Protein AF-A0A9D0M6P2-F1 (afdb_monomer)

Nearest PDB structures (foldseek):
  6hhx-assembly1_A  TM=9.535E-01  e=1.983E-07  Thermus thermophilus
  7ap4-assembly1_B  TM=9.603E-01  e=2.508E-07  Thermus thermophilus HB8
  6sjc-assembly1_A  TM=9.531E-01  e=2.821E-07  Thermus thermophilus
  1l0w-assembly1_B  TM=9.804E-01  e=5.075E-07  Thermus thermophilus
  7ap4-assembly1_A  TM=9.543E-01  e=6.808E-07  Thermus thermophilus HB8

pLDDT: mean 94.84, std 5.91, range [51.75, 98.5]

Solvent-accessible surface area (backbone atoms only — not comparable to full-atom values): 5306 Å² total; per-residue (Å²): 133,86,74,75,64,74,47,56,31,36,70,48,45,79,90,43,52,74,40,77,44,21,34,58,32,28,32,70,42,79,48,78,69,88,58,38,37,41,33,36,32,30,44,100,72,31,49,28,77,46,78,41,40,75,85,40,87,57,40,71,57,58,72,70,58,53,76,67,40,76,49,67,49,75,47,67,38,70,82,63,91,79,63,39,91,91,41,87,47,60

Structure (mmCIF, N/CA/C/O backbone):
data_AF-A0A9D0M6P2-F1
#
_entry.id   AF-A0A9D0M6P2-F1
#
loop_
_atom_site.group_PDB
_atom_site.id
_atom_site.type_symbol
_atom_site.label_atom_id
_atom_site.label_alt_id
_atom_site.label_comp_id
_atom_site.label_asym_id
_atom_site.label_entity_id
_atom_site.label_seq_id
_atom_site.pdbx_PDB_ins_code
_atom_site.Cartn_x
_atom_site.Cartn_y
_atom_site.Cartn_z
_atom_site.occupancy
_atom_site.B_iso_or_equiv
_atom_site.auth_seq_id
_atom_site.auth_comp_id
_atom_site.auth_asym_id
_atom_site.auth_atom_id
_atom_site.pdbx_PDB_model_num
ATOM 1 N N . MET A 1 1 ? 6.838 -6.394 15.252 1.00 51.75 1 MET A N 1
ATOM 2 C CA . MET A 1 1 ? 6.562 -7.651 14.520 1.00 51.75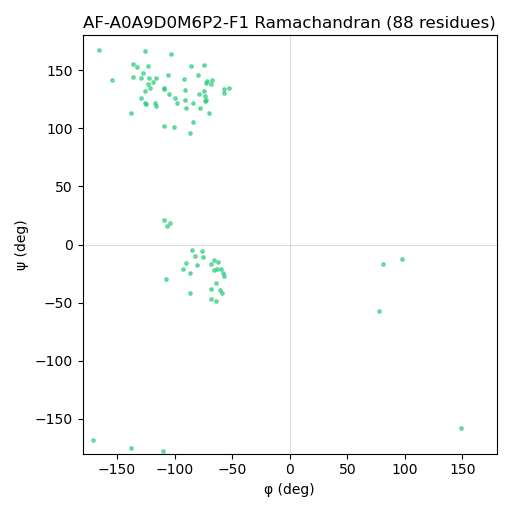 1 MET A CA 1
ATOM 3 C C . MET A 1 1 ? 6.520 -7.316 13.036 1.00 51.75 1 MET A C 1
ATOM 5 O O . MET A 1 1 ? 5.866 -6.341 12.693 1.00 51.75 1 MET A O 1
ATOM 9 N N . LEU A 1 2 ? 7.260 -8.031 12.182 1.00 72.00 2 LEU A N 1
ATOM 10 C CA . LEU A 1 2 ? 7.259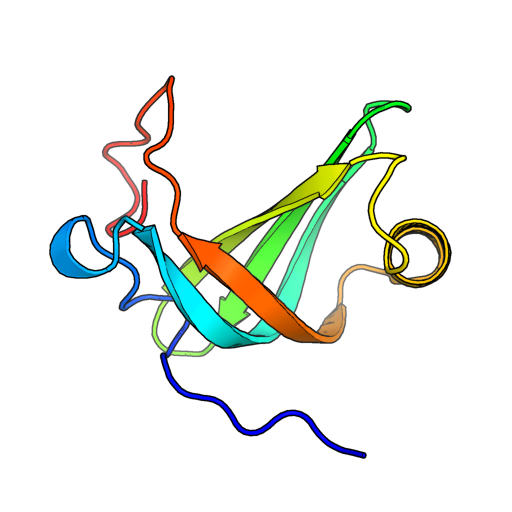 -7.789 10.731 1.00 72.00 2 LEU A CA 1
ATOM 11 C C . LEU A 1 2 ? 5.955 -8.325 10.117 1.00 72.00 2 LEU A C 1
ATOM 13 O O . LEU A 1 2 ? 5.562 -9.454 10.408 1.00 72.00 2 LEU A O 1
ATOM 17 N N . LEU A 1 3 ? 5.283 -7.523 9.286 1.00 85.56 3 LEU A N 1
ATOM 18 C CA . LEU A 1 3 ? 4.054 -7.929 8.600 1.00 85.56 3 LEU A CA 1
ATOM 19 C C . LEU A 1 3 ? 4.371 -8.928 7.477 1.00 85.56 3 LEU A C 1
ATOM 21 O O . LEU A 1 3 ? 5.173 -8.654 6.579 1.00 85.56 3 LEU A O 1
ATOM 25 N N . LYS A 1 4 ? 3.733 -10.103 7.518 1.00 93.75 4 LYS A N 1
ATOM 26 C CA . LYS A 1 4 ? 3.901 -11.136 6.490 1.00 93.75 4 LYS A CA 1
ATOM 27 C C . LYS A 1 4 ? 3.080 -10.772 5.253 1.00 93.75 4 LYS A C 1
ATOM 29 O O . LYS A 1 4 ? 1.856 -10.734 5.315 1.00 93.75 4 LYS A O 1
ATOM 34 N N . ARG A 1 5 ? 3.760 -10.553 4.125 1.00 95.94 5 ARG A N 1
ATOM 35 C CA . ARG A 1 5 ? 3.136 -10.274 2.824 1.00 95.94 5 ARG A CA 1
ATOM 36 C C . ARG A 1 5 ? 2.174 -11.395 2.419 1.00 95.94 5 ARG A C 1
ATOM 38 O O . ARG A 1 5 ? 2.555 -12.565 2.461 1.00 95.94 5 ARG A O 1
ATOM 45 N N . THR A 1 6 ? 0.978 -11.028 1.963 1.00 97.19 6 THR A N 1
ATOM 46 C CA . THR A 1 6 ? 0.012 -11.954 1.349 1.00 97.19 6 THR A CA 1
ATOM 47 C C . THR A 1 6 ? -0.112 -11.749 -0.157 1.00 97.19 6 THR A C 1
ATOM 49 O O . THR A 1 6 ? -0.351 -12.717 -0.868 1.00 97.19 6 THR A O 1
ATOM 52 N N . HIS A 1 7 ? 0.101 -10.524 -0.650 1.00 97.25 7 HIS A N 1
ATOM 53 C CA . HIS A 1 7 ? 0.028 -10.186 -2.073 1.00 97.25 7 HIS A CA 1
ATOM 54 C C . HIS A 1 7 ? 1.196 -9.281 -2.476 1.00 97.25 7 HIS A C 1
ATOM 56 O O . HIS A 1 7 ? 1.769 -8.577 -1.643 1.00 97.25 7 HIS A O 1
ATOM 62 N N . PHE A 1 8 ? 1.553 -9.305 -3.756 1.00 97.56 8 PHE A N 1
ATOM 63 C CA . PHE A 1 8 ? 2.464 -8.322 -4.337 1.00 97.56 8 PHE A CA 1
ATOM 64 C C . PHE A 1 8 ? 1.697 -7.074 -4.780 1.00 97.56 8 PHE A C 1
ATOM 66 O O . PHE A 1 8 ? 0.509 -7.161 -5.095 1.00 97.56 8 PHE A O 1
ATOM 73 N N . CYS A 1 9 ? 2.371 -5.924 -4.814 1.00 97.31 9 CYS A N 1
ATOM 74 C CA . CYS A 1 9 ? 1.739 -4.636 -5.105 1.00 97.31 9 CYS A CA 1
ATOM 75 C C . CYS A 1 9 ? 1.061 -4.628 -6.482 1.00 97.31 9 CYS A C 1
ATOM 77 O O . CYS A 1 9 ? -0.056 -4.143 -6.604 1.00 97.31 9 CYS A O 1
ATOM 79 N N . GLY A 1 10 ? 1.695 -5.205 -7.504 1.00 96.50 10 GLY A N 1
ATOM 80 C CA . GLY A 1 10 ? 1.162 -5.269 -8.867 1.00 96.50 10 GLY A CA 1
ATOM 81 C C . GLY A 1 10 ? 0.058 -6.304 -9.089 1.00 96.50 10 GLY A C 1
ATOM 82 O O . GLY A 1 10 ? -0.501 -6.347 -10.179 1.00 96.50 10 GLY A O 1
ATOM 83 N N . HIS A 1 11 ? -0.267 -7.137 -8.094 1.00 95.50 11 HIS A N 1
ATOM 84 C CA . HIS A 1 11 ? -1.257 -8.219 -8.217 1.00 95.50 11 HIS A CA 1
ATOM 85 C C . HIS A 1 11 ? -2.576 -7.913 -7.485 1.00 95.50 11 HIS A C 1
ATOM 87 O O . HIS A 1 11 ? -3.359 -8.819 -7.201 1.00 95.50 11 HIS A O 1
ATOM 93 N N . LEU A 1 12 ? -2.820 -6.651 -7.123 1.00 94.56 12 LEU A N 1
ATOM 94 C CA . LEU A 1 12 ? -4.093 -6.232 -6.541 1.00 94.56 12 LEU A CA 1
ATOM 95 C C . LEU A 1 12 ? -5.088 -5.878 -7.651 1.00 94.56 12 LEU A C 1
ATOM 97 O O . LEU A 1 12 ? -5.088 -4.757 -8.153 1.00 94.56 12 LEU A O 1
ATOM 101 N N . ASP A 1 13 ? -5.937 -6.837 -8.012 1.00 91.31 13 ASP A N 1
ATOM 102 C CA . ASP A 1 13 ? -7.025 -6.660 -8.976 1.00 91.31 13 ASP A CA 1
ATOM 103 C C . ASP A 1 13 ? -8.416 -6.694 -8.302 1.00 91.31 13 ASP A C 1
ATOM 105 O O . ASP A 1 13 ? -8.544 -6.820 -7.079 1.00 91.31 13 ASP A O 1
ATOM 109 N N . LEU A 1 14 ? -9.484 -6.584 -9.101 1.00 90.75 14 LEU A N 1
ATOM 110 C CA . LEU A 1 14 ? -10.867 -6.608 -8.607 1.00 90.75 14 LEU A CA 1
ATOM 111 C C . LEU A 1 14 ? -11.259 -7.937 -7.945 1.00 90.75 14 LEU A C 1
ATOM 113 O O . LEU A 1 14 ? -12.160 -7.946 -7.110 1.00 90.75 14 LEU A O 1
ATOM 117 N N . SER A 1 15 ? -10.568 -9.047 -8.225 1.00 93.12 15 SER A N 1
ATOM 118 C CA . SER A 1 15 ? -10.813 -10.302 -7.503 1.00 93.12 15 SER A CA 1
ATOM 119 C C . SER A 1 15 ? -10.433 -10.185 -6.023 1.00 93.12 15 SER A C 1
ATOM 121 O O . SER A 1 15 ? -10.895 -10.965 -5.185 1.00 93.12 15 SER A O 1
ATOM 123 N N . CYS A 1 16 ? -9.570 -9.227 -5.668 1.00 93.38 16 CYS A N 1
ATOM 124 C CA . CYS A 1 16 ? -9.159 -8.945 -4.296 1.00 93.38 16 CYS A CA 1
ATOM 125 C C . CYS A 1 16 ? -10.150 -8.066 -3.524 1.00 93.38 16 CYS A C 1
ATOM 127 O O . CYS A 1 16 ? -10.009 -7.958 -2.307 1.00 93.38 16 CYS A O 1
ATOM 129 N N . GLN A 1 17 ? -11.155 -7.477 -4.181 1.00 95.12 17 GLN A N 1
ATOM 130 C CA . GLN A 1 17 ? -12.093 -6.538 -3.562 1.00 95.12 17 GLN A CA 1
ATOM 131 C C . GLN A 1 17 ? -12.742 -7.105 -2.287 1.00 95.12 17 GLN A C 1
ATOM 133 O O . GLN A 1 17 ? -13.168 -8.258 -2.227 1.00 95.12 17 GLN A O 1
ATOM 138 N N . GLY A 1 18 ? -12.794 -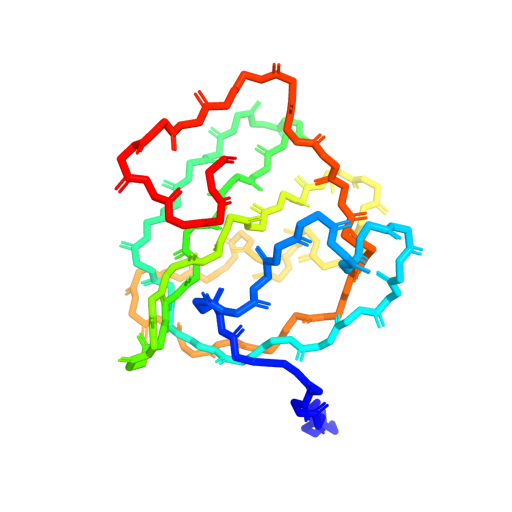6.279 -1.240 1.00 96.00 18 GLY A N 1
ATOM 139 C CA . GLY A 1 18 ? -13.369 -6.615 0.065 1.00 96.00 18 GLY A CA 1
ATOM 140 C C . GLY A 1 18 ? -12.453 -7.429 0.988 1.00 96.00 18 GLY A C 1
ATOM 141 O O . GLY A 1 18 ? -12.690 -7.449 2.202 1.00 96.00 18 GLY A O 1
ATOM 142 N N . ARG A 1 19 ? -11.389 -8.049 0.458 1.00 96.81 19 ARG A N 1
ATOM 143 C CA . ARG A 1 19 ? -10.429 -8.843 1.239 1.00 96.81 19 ARG A CA 1
ATOM 144 C C . ARG A 1 19 ? -9.427 -7.946 1.961 1.00 96.81 19 ARG A C 1
ATOM 146 O O . ARG A 1 19 ? -9.014 -6.913 1.433 1.00 96.81 19 ARG A O 1
ATOM 153 N N . ASP A 1 20 ? -9.016 -8.368 3.153 1.00 97.00 20 ASP A N 1
ATOM 154 C CA . ASP A 1 20 ? -7.881 -7.765 3.848 1.00 97.00 20 ASP A CA 1
ATOM 155 C C . ASP A 1 20 ? -6.585 -8.404 3.336 1.00 97.00 20 ASP A C 1
ATOM 157 O O . ASP A 1 20 ? -6.406 -9.624 3.379 1.00 97.00 20 ASP A O 1
ATOM 161 N N . VAL A 1 21 ? -5.692 -7.574 2.804 1.00 97.00 21 VAL A N 1
ATOM 162 C CA . VAL A 1 21 ? -4.420 -7.999 2.212 1.00 97.00 21 VAL A CA 1
ATOM 163 C C . VAL A 1 21 ? -3.266 -7.294 2.898 1.00 97.00 21 VAL A C 1
ATOM 165 O O . VAL A 1 21 ? -3.421 -6.190 3.411 1.00 97.00 21 VAL A O 1
ATOM 168 N N . THR A 1 22 ? -2.098 -7.927 2.874 1.00 97.62 22 THR A N 1
ATOM 169 C CA . THR A 1 22 ? -0.848 -7.350 3.351 1.00 97.62 22 THR A CA 1
ATOM 170 C C . THR A 1 22 ? 0.108 -7.231 2.177 1.00 97.62 22 THR A C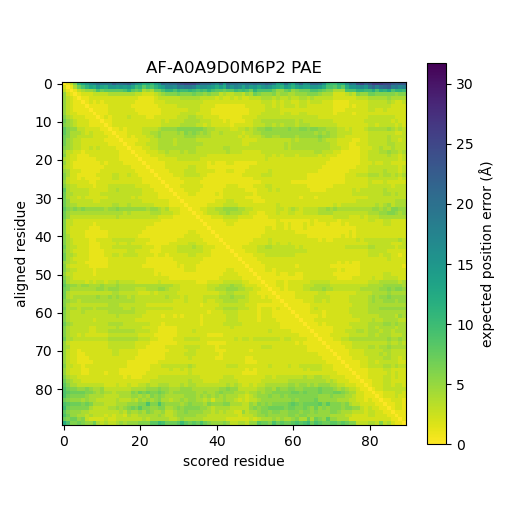 1
ATOM 172 O O . THR A 1 22 ? 0.484 -8.244 1.576 1.00 97.62 22 THR A O 1
ATOM 175 N N . VAL A 1 23 ? 0.520 -6.005 1.875 1.00 97.31 23 VAL A N 1
ATOM 176 C CA . VAL A 1 23 ? 1.528 -5.688 0.861 1.00 97.31 23 VAL A CA 1
ATOM 177 C C . VAL A 1 23 ? 2.742 -5.059 1.526 1.00 97.31 23 VAL A C 1
ATOM 179 O O . VAL A 1 23 ? 2.615 -4.293 2.478 1.00 97.31 23 VAL A O 1
ATOM 182 N N . ASN A 1 24 ? 3.924 -5.392 1.018 1.00 97.75 24 ASN A N 1
ATOM 183 C CA . ASN A 1 24 ? 5.190 -4.837 1.483 1.00 97.75 24 ASN A CA 1
ATOM 184 C C . ASN A 1 24 ? 5.915 -4.252 0.273 1.00 97.75 24 ASN A C 1
ATOM 186 O O . ASN A 1 24 ? 6.033 -4.937 -0.745 1.00 97.75 24 ASN A O 1
ATOM 190 N N . GLY A 1 25 ? 6.421 -3.030 0.392 1.00 97.44 25 GLY A N 1
ATOM 191 C CA . GLY A 1 25 ? 7.096 -2.348 -0.706 1.00 97.44 25 GLY A CA 1
ATOM 192 C C . GLY A 1 25 ? 7.773 -1.063 -0.257 1.00 97.44 25 GLY A C 1
ATOM 193 O O . GLY A 1 25 ? 7.905 -0.804 0.940 1.00 97.44 25 GLY A O 1
ATOM 194 N N . TRP A 1 26 ? 8.203 -0.266 -1.226 1.00 98.38 26 TRP A N 1
ATOM 195 C CA . TRP A 1 26 ? 8.823 1.032 -0.998 1.00 98.38 26 TRP A CA 1
ATOM 196 C C . TRP A 1 26 ? 7.860 2.150 -1.357 1.00 98.38 26 TRP A C 1
ATOM 198 O O . TRP A 1 26 ? 7.072 2.041 -2.298 1.00 98.38 26 TRP A O 1
ATOM 208 N N 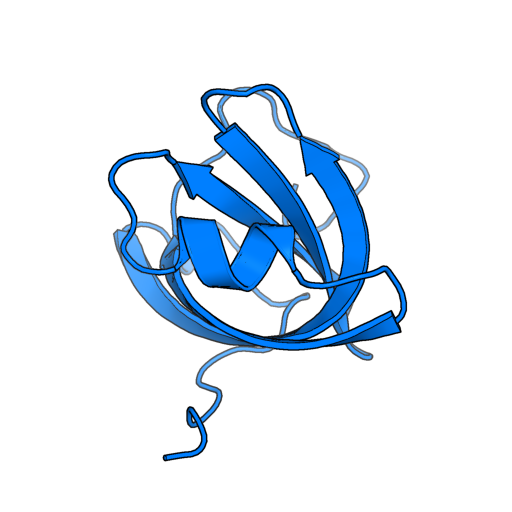. ILE A 1 27 ? 7.924 3.249 -0.621 1.00 98.50 27 ILE A N 1
ATOM 209 C CA . ILE A 1 27 ? 7.144 4.440 -0.927 1.00 98.50 27 ILE A CA 1
ATOM 210 C C . ILE A 1 27 ? 7.706 5.075 -2.199 1.00 98.50 27 ILE A C 1
ATOM 212 O O . ILE A 1 27 ? 8.826 5.584 -2.211 1.00 98.50 27 ILE A O 1
ATOM 216 N N . ARG A 1 28 ? 6.918 5.067 -3.279 1.00 98.12 28 ARG A N 1
ATOM 217 C CA . ARG A 1 28 ? 7.264 5.718 -4.552 1.00 98.12 28 ARG A CA 1
ATOM 218 C C . ARG A 1 28 ? 6.860 7.185 -4.569 1.00 98.12 28 ARG A C 1
ATOM 220 O O . ARG A 1 28 ? 7.572 8.024 -5.112 1.00 98.12 28 ARG A O 1
ATOM 227 N N . LYS A 1 29 ? 5.669 7.476 -4.047 1.00 97.88 29 LYS A N 1
ATOM 228 C CA . LYS A 1 29 ? 5.052 8.805 -4.073 1.00 97.88 29 LYS A CA 1
ATOM 229 C C . LYS A 1 29 ? 4.086 8.950 -2.910 1.00 97.88 29 LYS A C 1
ATOM 231 O O . LYS A 1 29 ? 3.349 8.016 -2.610 1.00 97.88 29 LYS A O 1
ATOM 236 N N . MET A 1 30 ? 4.046 10.136 -2.312 1.00 97.88 30 MET A N 1
ATOM 237 C CA . MET A 1 30 ? 3.102 10.483 -1.250 1.00 97.88 30 MET A CA 1
ATOM 238 C C . MET A 1 30 ? 2.394 11.793 -1.569 1.00 97.88 30 MET A C 1
ATOM 240 O O . MET A 1 30 ? 2.987 12.701 -2.154 1.00 97.88 30 MET A O 1
ATOM 244 N N . ARG A 1 31 ? 1.115 11.879 -1.208 1.00 97.50 31 ARG A N 1
ATOM 245 C CA . ARG A 1 31 ? 0.281 13.080 -1.332 1.00 97.50 31 ARG A CA 1
ATOM 246 C C . ARG A 1 31 ? -0.563 13.212 -0.065 1.00 97.50 31 ARG A C 1
ATOM 248 O O . ARG A 1 31 ? -1.424 12.365 0.164 1.00 97.50 31 ARG A O 1
ATOM 255 N N . ASP A 1 32 ? -0.311 14.241 0.741 1.00 96.75 32 ASP A N 1
ATOM 256 C CA . ASP A 1 32 ? -1.089 14.549 1.949 1.00 96.75 32 ASP A CA 1
ATOM 257 C C . ASP A 1 32 ? -2.130 15.632 1.629 1.00 96.75 32 ASP A C 1
ATOM 259 O O . ASP A 1 32 ? -1.792 16.722 1.174 1.00 96.75 32 ASP A O 1
ATOM 263 N N . PHE A 1 33 ? -3.403 15.312 1.853 1.00 96.25 33 PHE A N 1
ATOM 264 C CA . PHE A 1 33 ? -4.552 16.206 1.682 1.00 96.25 33 PHE A CA 1
ATOM 265 C C . PHE A 1 33 ? -5.163 16.610 3.035 1.00 96.25 33 PHE A C 1
ATOM 267 O O . PHE A 1 33 ? -6.343 16.957 3.127 1.00 96.25 33 PHE A O 1
ATOM 274 N N . GLY A 1 34 ? -4.402 16.497 4.124 1.00 94.12 34 GLY A N 1
ATOM 275 C CA . GLY A 1 34 ? -4.815 16.797 5.492 1.00 94.12 34 GLY A CA 1
ATOM 276 C C . GLY A 1 34 ? -5.684 15.699 6.107 1.00 94.12 34 GLY A C 1
ATOM 277 O O . GLY A 1 34 ? -5.335 15.144 7.147 1.00 94.12 34 GLY A O 1
ATOM 278 N N . LYS A 1 35 ? -6.809 15.360 5.468 1.00 95.88 35 LYS A N 1
ATOM 279 C CA . LYS A 1 35 ? -7.715 14.292 5.937 1.00 95.88 35 LYS A CA 1
ATOM 280 C C . LYS A 1 35 ? -7.331 12.901 5.446 1.00 95.88 35 LYS A C 1
ATOM 282 O O . LYS A 1 35 ? -7.690 11.912 6.078 1.00 95.88 35 LYS A O 1
ATOM 287 N N . PHE A 1 36 ? -6.614 12.852 4.329 1.00 96.69 36 PHE A N 1
ATOM 288 C CA . PHE A 1 36 ? -6.178 11.622 3.693 1.00 96.69 36 PHE A CA 1
ATOM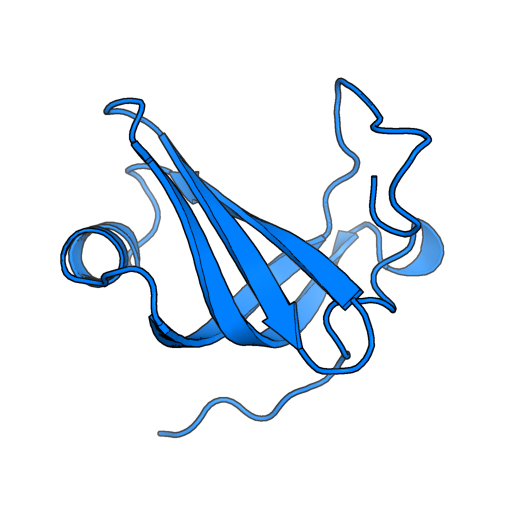 289 C C . PHE A 1 36 ? -4.728 11.741 3.248 1.00 96.69 36 PHE A C 1
ATOM 291 O O . PHE A 1 36 ? -4.315 12.796 2.767 1.00 96.69 36 PHE A O 1
ATOM 298 N N . VAL A 1 37 ? -3.985 10.644 3.338 1.00 97.81 37 VAL A N 1
ATOM 299 C CA . VAL A 1 37 ? -2.663 10.499 2.729 1.00 97.81 37 VAL A CA 1
ATOM 300 C C . VAL A 1 37 ? -2.733 9.377 1.703 1.00 97.81 37 VAL A C 1
ATOM 302 O O . VAL A 1 37 ? -3.078 8.242 2.022 1.00 97.81 37 VAL A O 1
ATOM 305 N N . PHE A 1 38 ? -2.403 9.705 0.459 1.00 97.69 38 PHE A N 1
ATOM 306 C CA . PHE A 1 38 ? -2.321 8.752 -0.640 1.00 97.69 38 PHE A CA 1
ATOM 307 C C . PHE A 1 38 ? -0.866 8.370 -0.854 1.00 97.69 38 PHE A C 1
ATOM 309 O O . PHE A 1 38 ? -0.025 9.244 -1.084 1.00 97.69 38 PHE A O 1
ATOM 316 N N . VAL A 1 39 ? -0.584 7.073 -0.839 1.00 98.19 39 VAL A N 1
ATOM 317 C CA . VAL A 1 39 ? 0.766 6.531 -0.982 1.00 98.19 39 VAL A CA 1
ATOM 318 C C . VAL A 1 39 ? 0.790 5.542 -2.130 1.00 98.19 39 VAL A C 1
ATOM 320 O O . VAL A 1 39 ? 0.080 4.543 -2.104 1.00 98.19 39 VAL A O 1
ATOM 323 N N . ASP A 1 40 ? 1.624 5.802 -3.128 1.00 98.12 40 ASP A N 1
ATOM 324 C CA . ASP A 1 40 ? 1.930 4.807 -4.148 1.00 98.12 40 ASP A CA 1
ATOM 325 C C . ASP A 1 40 ? 3.042 3.916 -3.586 1.00 98.12 40 ASP A C 1
ATOM 327 O O . ASP A 1 40 ? 4.197 4.340 -3.481 1.00 98.12 40 ASP A O 1
ATOM 331 N N . LEU A 1 41 ? 2.679 2.700 -3.192 1.00 98.06 41 LEU A N 1
ATOM 332 C CA . LEU A 1 41 ? 3.610 1.678 -2.735 1.00 98.06 41 LEU A CA 1
ATOM 333 C C . LEU A 1 41 ? 4.034 0.834 -3.933 1.00 98.06 41 LEU A C 1
ATOM 335 O O . LEU A 1 41 ? 3.184 0.431 -4.728 1.00 98.06 41 LEU A O 1
ATOM 339 N N . TRP A 1 42 ? 5.330 0.578 -4.084 1.00 97.94 42 TRP A N 1
ATOM 340 C CA . TRP A 1 42 ? 5.843 -0.181 -5.219 1.00 97.94 42 TRP A CA 1
ATOM 341 C C . TRP A 1 42 ? 6.733 -1.347 -4.796 1.00 97.94 42 TRP A C 1
ATOM 343 O O . TRP A 1 42 ? 7.456 -1.282 -3.801 1.00 97.94 42 TRP A O 1
ATOM 353 N N . ASP A 1 43 ? 6.685 -2.409 -5.591 1.00 97.50 43 ASP A N 1
ATOM 354 C CA . ASP A 1 43 ? 7.642 -3.509 -5.587 1.00 97.50 43 ASP A CA 1
ATOM 355 C C . ASP A 1 43 ? 7.973 -3.911 -7.038 1.00 97.50 43 ASP A C 1
ATOM 357 O O . ASP A 1 43 ? 7.534 -3.268 -7.993 1.00 97.50 43 ASP A O 1
ATOM 361 N N . HIS A 1 44 ? 8.756 -4.976 -7.225 1.00 96.94 44 HIS A N 1
ATOM 362 C CA . HIS A 1 44 ? 9.167 -5.440 -8.555 1.00 96.94 44 HIS A CA 1
ATOM 363 C C . HIS A 1 44 ? 8.008 -5.878 -9.474 1.00 96.94 44 HIS A C 1
ATOM 365 O O . HIS A 1 44 ? 8.226 -6.035 -10.671 1.00 96.94 44 HIS A O 1
ATOM 371 N N . THR A 1 45 ? 6.802 -6.094 -8.941 1.00 97.62 45 THR A N 1
ATOM 372 C CA . THR A 1 45 ? 5.621 -6.497 -9.723 1.00 97.62 45 THR A CA 1
ATOM 373 C C . THR A 1 45 ? 4.777 -5.309 -10.174 1.00 97.62 45 THR A C 1
ATOM 375 O O . THR A 1 45 ? 4.003 -5.434 -11.119 1.00 97.62 45 THR A O 1
ATOM 378 N N . GLY A 1 46 ? 4.896 -4.152 -9.516 1.00 96.94 46 GLY A N 1
ATOM 379 C CA . GLY A 1 46 ? 4.115 -2.971 -9.858 1.00 96.94 46 GLY A CA 1
ATOM 380 C C . GLY A 1 46 ? 3.800 -2.081 -8.665 1.00 96.94 46 GLY A C 1
ATOM 381 O O . GLY A 1 46 ? 4.495 -2.078 -7.650 1.00 96.94 46 GLY A O 1
ATOM 382 N N . ILE A 1 47 ? 2.744 -1.283 -8.817 1.00 97.31 47 ILE A N 1
ATOM 383 C CA . ILE A 1 47 ? 2.349 -0.240 -7.866 1.00 97.31 47 ILE A CA 1
ATOM 384 C C . ILE A 1 47 ? 0.959 -0.544 -7.326 1.00 97.31 47 ILE A C 1
ATOM 386 O O . ILE A 1 47 ? 0.069 -0.901 -8.090 1.00 97.31 47 ILE A O 1
ATOM 390 N N . ALA A 1 48 ? 0.760 -0.313 -6.034 1.00 97.12 48 ALA A N 1
ATOM 391 C CA . ALA A 1 48 ? -0.542 -0.276 -5.388 1.00 97.12 48 ALA A CA 1
ATOM 392 C C . ALA A 1 48 ? -0.732 1.079 -4.698 1.00 97.12 48 ALA A C 1
ATOM 394 O O . ALA A 1 48 ? 0.185 1.593 -4.059 1.00 97.12 48 ALA A O 1
ATOM 395 N N . GLN A 1 49 ? -1.928 1.658 -4.802 1.00 97.44 49 GLN A N 1
ATOM 396 C CA . GLN A 1 49 ? -2.253 2.889 -4.086 1.00 97.44 49 GLN A CA 1
ATOM 397 C C . GLN A 1 49 ? -2.845 2.553 -2.722 1.00 97.44 49 GLN A C 1
ATOM 399 O O . GLN A 1 49 ? -3.925 1.975 -2.639 1.00 97.44 49 GLN A O 1
ATOM 404 N N . MET A 1 50 ? -2.161 2.963 -1.664 1.00 97.25 50 MET A N 1
ATOM 405 C CA . MET A 1 50 ? -2.670 2.938 -0.300 1.00 97.25 50 MET A CA 1
ATOM 406 C C . MET A 1 50 ? -3.326 4.284 0.011 1.00 97.25 50 MET A C 1
ATOM 408 O O . MET A 1 50 ? -2.840 5.337 -0.414 1.00 97.25 50 MET A O 1
ATOM 412 N N . VAL A 1 51 ? -4.422 4.253 0.762 1.00 97.25 51 VAL A N 1
ATOM 413 C CA . VAL A 1 51 ? -5.110 5.452 1.246 1.00 97.25 51 VAL A CA 1
ATOM 414 C C . VAL A 1 51 ? -5.225 5.332 2.755 1.00 97.25 51 VAL A C 1
ATOM 416 O O . VAL A 1 51 ? -5.789 4.363 3.250 1.00 97.25 51 VAL A O 1
ATOM 419 N N . PHE A 1 52 ? -4.679 6.311 3.464 1.00 97.31 52 PHE A N 1
ATOM 420 C CA . PHE A 1 52 ? -4.775 6.427 4.914 1.00 97.31 52 PHE A CA 1
ATOM 421 C C . PHE A 1 52 ? -5.690 7.598 5.246 1.00 97.31 52 PHE A C 1
ATOM 423 O O . PHE A 1 52 ? -5.556 8.669 4.654 1.00 97.31 52 PHE A O 1
ATOM 430 N N . SER A 1 53 ? -6.614 7.400 6.174 1.00 96.69 53 SER A N 1
ATOM 431 C CA . SER A 1 53 ? -7.510 8.413 6.724 1.00 96.69 53 SER A CA 1
ATOM 432 C C . SER A 1 53 ? -7.048 8.852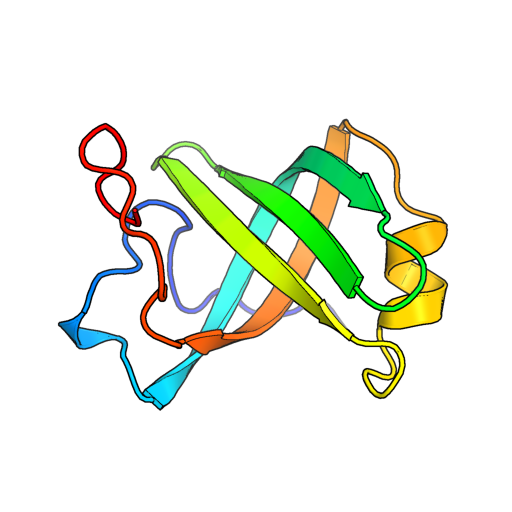 8.117 1.00 96.69 53 SER A C 1
ATOM 434 O O . SER A 1 53 ? -6.266 8.166 8.771 1.00 96.69 53 SER A O 1
ATOM 436 N N . LEU A 1 54 ? -7.553 9.986 8.612 1.00 95.31 54 LEU A N 1
ATOM 437 C CA . LEU A 1 54 ? -7.266 10.448 9.981 1.00 95.31 54 LEU A CA 1
ATOM 438 C C . LEU A 1 54 ? -7.713 9.472 11.081 1.00 95.31 54 L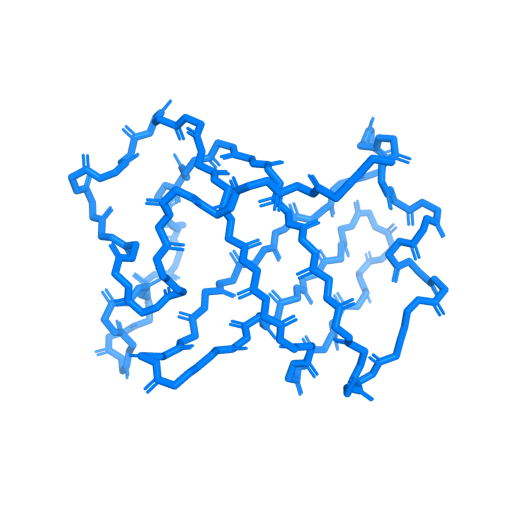EU A C 1
ATOM 440 O O . LEU A 1 54 ? -7.208 9.557 12.198 1.00 95.31 54 LEU A O 1
ATOM 444 N N . GLU A 1 55 ? -8.651 8.576 10.780 1.00 95.19 55 GLU A N 1
ATOM 445 C CA . GLU A 1 55 ? -9.162 7.576 11.722 1.00 95.19 55 GLU A CA 1
ATOM 446 C C . GLU A 1 55 ? -8.229 6.360 11.833 1.00 95.19 55 GLU A C 1
ATOM 448 O O . GLU A 1 55 ? -8.282 5.610 12.812 1.00 95.19 55 GLU A O 1
ATOM 453 N N . ASP A 1 56 ? -7.328 6.179 10.864 1.00 95.31 56 ASP A N 1
ATOM 454 C CA . ASP A 1 56 ? -6.381 5.077 10.869 1.00 95.31 56 ASP A CA 1
ATOM 455 C C . ASP A 1 56 ? -5.281 5.307 11.905 1.00 95.31 56 ASP A C 1
ATOM 457 O O . ASP A 1 56 ? -4.550 6.299 11.881 1.00 95.31 56 ASP A O 1
ATOM 461 N N . ARG A 1 57 ? -5.056 4.314 12.775 1.00 94.38 57 ARG A N 1
ATOM 462 C CA . ARG A 1 57 ? -3.955 4.347 13.761 1.00 94.38 57 ARG A CA 1
ATOM 463 C C . ARG A 1 57 ? -2.576 4.512 13.114 1.00 94.38 57 ARG A C 1
ATOM 465 O O . ARG A 1 57 ? -1.648 4.985 13.761 1.00 94.38 57 ARG A O 1
ATOM 472 N N . ALA A 1 58 ? -2.441 4.117 11.847 1.00 93.94 58 ALA A N 1
ATOM 473 C CA . ALA A 1 58 ? -1.216 4.252 11.068 1.00 93.94 58 ALA A CA 1
ATOM 474 C C . ALA A 1 58 ? -0.942 5.694 10.596 1.00 93.94 58 ALA A C 1
ATOM 476 O O . ALA A 1 58 ? 0.162 5.964 10.130 1.00 93.94 58 ALA A O 1
ATOM 477 N N . MET A 1 59 ? -1.900 6.623 10.722 1.00 95.69 59 MET A N 1
ATOM 478 C CA . MET A 1 59 ? -1.804 7.976 10.161 1.00 95.69 59 MET A CA 1
ATOM 479 C C . MET A 1 59 ? -0.617 8.789 10.703 1.00 95.69 59 MET A C 1
ATOM 481 O O . MET A 1 59 ? 0.045 9.517 9.963 1.00 95.69 59 MET A O 1
ATOM 485 N N . SER A 1 60 ? -0.320 8.678 11.998 1.00 95.06 60 SER A N 1
ATOM 486 C CA . SER A 1 60 ? 0.836 9.366 12.586 1.00 95.06 60 SER A CA 1
ATOM 487 C C . SER A 1 60 ? 2.157 8.790 12.077 1.00 95.06 60 SER A C 1
ATOM 489 O O . SER A 1 60 ? 3.084 9.549 11.812 1.00 95.06 60 SER A O 1
ATOM 491 N N . GLY A 1 61 ? 2.224 7.467 11.902 1.00 95.50 61 GLY A N 1
ATOM 492 C CA . GLY A 1 61 ? 3.391 6.774 11.365 1.00 95.50 61 GLY A CA 1
ATOM 493 C C . GLY A 1 61 ? 3.622 7.100 9.894 1.00 95.50 61 GLY A C 1
ATOM 494 O O . GLY A 1 61 ? 4.729 7.470 9.524 1.00 95.50 61 GLY A O 1
ATOM 495 N N . ILE A 1 62 ? 2.574 7.054 9.063 1.00 96.44 62 ILE A N 1
ATOM 496 C CA . ILE A 1 62 ? 2.723 7.317 7.628 1.00 96.44 62 ILE A CA 1
ATOM 497 C C . ILE A 1 62 ? 3.182 8.753 7.353 1.00 96.44 62 ILE A C 1
ATOM 499 O O . ILE A 1 62 ? 3.970 8.965 6.444 1.00 96.44 62 ILE A O 1
ATOM 503 N N . ARG A 1 63 ? 2.776 9.737 8.166 1.00 96.38 63 ARG A N 1
ATOM 504 C CA . ARG A 1 63 ? 3.244 11.131 8.042 1.00 96.38 63 ARG A CA 1
ATOM 505 C C . ARG A 1 63 ? 4.714 11.348 8.392 1.00 96.38 63 ARG A C 1
ATOM 507 O O . ARG A 1 63 ? 5.255 12.397 8.061 1.00 96.38 63 ARG A O 1
ATOM 514 N N . GLN A 1 64 ? 5.338 10.397 9.079 1.00 96.94 64 GLN A N 1
ATOM 515 C CA . GLN A 1 64 ? 6.770 10.432 9.377 1.00 96.94 64 GLN A CA 1
ATOM 516 C C . GLN A 1 64 ? 7.597 9.752 8.285 1.00 96.94 64 GLN A C 1
ATOM 518 O O . GLN A 1 64 ? 8.808 9.949 8.238 1.00 96.94 64 GLN A O 1
ATOM 523 N N . CYS A 1 65 ? 6.959 8.960 7.419 1.00 97.44 65 CYS A N 1
ATOM 524 C CA . CYS A 1 65 ? 7.636 8.295 6.321 1.00 97.44 65 CYS A CA 1
ATOM 525 C C . CYS A 1 65 ? 7.976 9.268 5.189 1.00 97.44 65 CYS A C 1
ATOM 527 O O . CYS A 1 65 ? 7.295 10.270 4.959 1.00 97.44 65 CYS A O 1
ATOM 529 N N . VAL A 1 66 ? 9.004 8.910 4.428 1.00 97.19 66 VAL A N 1
ATOM 530 C CA . VAL A 1 66 ? 9.451 9.632 3.239 1.00 97.19 66 VAL A CA 1
ATOM 531 C C . VAL A 1 66 ? 9.512 8.714 2.020 1.00 97.19 66 VAL A C 1
ATOM 533 O O . VAL A 1 66 ? 9.447 7.487 2.112 1.00 97.19 66 VAL A O 1
ATOM 536 N N . VAL A 1 67 ? 9.627 9.314 0.833 1.00 98.00 67 VAL A N 1
ATOM 537 C CA . VAL A 1 67 ? 9.870 8.560 -0.404 1.00 98.00 67 VAL A CA 1
ATOM 538 C C . VAL A 1 67 ? 11.152 7.740 -0.257 1.00 98.00 67 VAL A C 1
ATOM 540 O O . VAL A 1 67 ? 12.188 8.269 0.131 1.00 98.00 67 VAL A O 1
ATOM 543 N N . GLY A 1 68 ? 11.071 6.453 -0.595 1.00 97.06 68 GLY A N 1
ATOM 544 C CA . GLY A 1 68 ? 12.159 5.492 -0.429 1.00 97.06 68 GLY A CA 1
ATOM 545 C C . GLY A 1 68 ? 12.067 4.637 0.835 1.00 97.06 68 GLY A C 1
ATOM 546 O O . GLY A 1 68 ? 12.742 3.612 0.888 1.00 97.06 68 GLY A O 1
ATOM 547 N N . ASP A 1 69 ? 11.207 4.967 1.802 1.00 98.06 69 ASP A N 1
ATOM 548 C CA . ASP A 1 69 ? 11.011 4.106 2.971 1.00 98.06 69 ASP A CA 1
ATOM 549 C C . ASP A 1 69 ? 10.337 2.789 2.588 1.00 98.06 69 ASP A C 1
ATOM 551 O O . ASP A 1 69 ? 9.426 2.747 1.756 1.00 98.06 69 ASP A O 1
ATOM 555 N N . SER A 1 70 ? 10.777 1.703 3.226 1.00 96.75 70 SER A N 1
ATOM 556 C CA . SER A 1 70 ? 10.142 0.394 3.104 1.00 96.75 70 SER A CA 1
ATOM 557 C C . SER A 1 70 ? 9.082 0.224 4.185 1.00 96.75 70 SER A C 1
ATOM 559 O O . SER A 1 70 ? 9.380 0.341 5.374 1.00 96.75 70 SER A O 1
ATOM 561 N N . ILE A 1 71 ? 7.851 -0.079 3.776 1.00 96.56 71 ILE A N 1
ATOM 562 C CA . ILE A 1 71 ? 6.727 -0.271 4.693 1.00 96.56 71 ILE A CA 1
ATOM 563 C C . ILE A 1 71 ? 5.947 -1.543 4.362 1.00 96.56 71 ILE A C 1
ATOM 565 O O . ILE A 1 71 ? 5.903 -1.999 3.216 1.00 96.56 71 ILE A O 1
ATOM 569 N N . GLY A 1 72 ? 5.312 -2.101 5.391 1.00 96.94 72 GLY A N 1
ATOM 570 C CA . GLY A 1 72 ? 4.277 -3.119 5.260 1.00 96.94 72 GLY A CA 1
ATOM 571 C C . GLY A 1 72 ? 2.922 -2.529 5.622 1.00 96.94 72 GLY A C 1
ATOM 572 O O . GLY A 1 72 ? 2.804 -1.835 6.632 1.00 96.94 72 GLY A O 1
ATOM 573 N N . VAL A 1 73 ? 1.907 -2.800 4.809 1.00 96.31 73 VAL A N 1
ATOM 574 C CA . VAL A 1 73 ? 0.553 -2.273 4.988 1.00 96.31 73 VAL A CA 1
ATOM 575 C C . VAL A 1 73 ? -0.431 -3.425 4.922 1.00 96.31 73 VAL A C 1
ATOM 577 O O . VAL A 1 73 ? -0.445 -4.169 3.944 1.00 96.31 73 VAL A O 1
ATOM 580 N N . THR A 1 74 ? -1.261 -3.549 5.956 1.00 96.69 74 THR A N 1
ATOM 581 C CA . THR A 1 74 ? -2.451 -4.401 5.932 1.00 96.69 74 THR A CA 1
ATOM 582 C C . THR A 1 74 ? -3.678 -3.518 5.796 1.00 96.69 74 THR A C 1
ATOM 584 O O . THR A 1 74 ? -3.835 -2.575 6.569 1.00 96.69 74 THR A O 1
ATOM 587 N N . GLY A 1 75 ? -4.549 -3.826 4.843 1.00 95.94 75 GLY A N 1
ATOM 588 C CA . GLY A 1 75 ? -5.770 -3.061 4.631 1.00 95.94 75 GLY A CA 1
ATOM 589 C C . GLY A 1 75 ? -6.766 -3.775 3.733 1.00 95.94 75 GLY A C 1
ATOM 590 O O . GLY A 1 75 ? -6.438 -4.763 3.071 1.00 95.94 75 GLY A O 1
ATOM 591 N N . LYS A 1 76 ? -7.991 -3.251 3.719 1.00 96.94 76 LYS A N 1
ATOM 592 C CA . LYS A 1 76 ? -9.072 -3.749 2.875 1.00 96.94 76 LYS A CA 1
ATOM 593 C C . LYS A 1 76 ? -8.910 -3.240 1.450 1.00 96.94 76 LYS A C 1
ATOM 595 O O . LYS A 1 76 ? -8.780 -2.037 1.235 1.00 96.94 76 LYS A O 1
ATOM 600 N N . VAL A 1 77 ? -8.977 -4.139 0.472 1.00 97.25 77 VAL A N 1
ATOM 601 C CA . VAL A 1 77 ? -8.991 -3.746 -0.940 1.00 97.25 77 VAL A CA 1
ATOM 602 C C . VAL A 1 77 ? -10.348 -3.146 -1.284 1.00 97.25 77 VAL A C 1
ATOM 604 O O . VAL A 1 77 ? -11.390 -3.783 -1.116 1.00 97.25 77 VAL A O 1
ATOM 607 N N . VAL A 1 78 ? -10.322 -1.920 -1.794 1.00 95.62 78 VAL A N 1
ATOM 608 C CA . VAL A 1 78 ? -11.501 -1.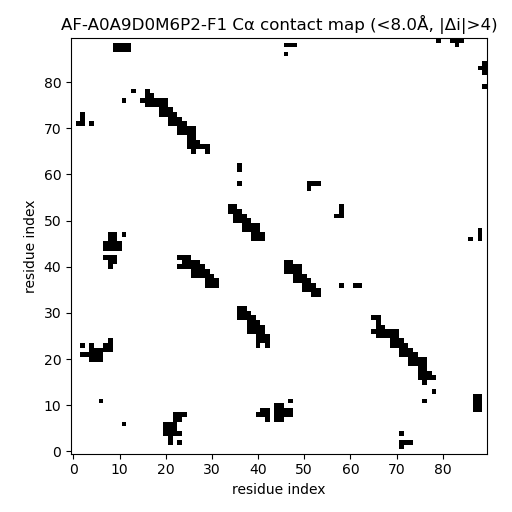181 -2.243 1.00 95.62 78 VAL A CA 1
ATOM 609 C C . VAL A 1 78 ? -11.338 -0.797 -3.705 1.00 95.62 78 VAL A C 1
ATOM 611 O O . VAL A 1 78 ? -10.240 -0.476 -4.159 1.00 95.62 78 VAL A O 1
ATOM 614 N N . GLU A 1 79 ? -12.440 -0.838 -4.446 1.00 94.50 79 GLU A N 1
ATOM 615 C CA . GLU A 1 79 ? -12.459 -0.369 -5.826 1.00 94.50 79 GLU A CA 1
ATOM 616 C C . GLU A 1 79 ? -12.291 1.153 -5.861 1.00 94.50 79 GLU A C 1
ATOM 618 O O . GLU A 1 79 ? -12.866 1.883 -5.045 1.00 94.50 79 GLU A O 1
ATOM 623 N N . ARG A 1 80 ? -11.484 1.646 -6.806 1.00 92.62 80 ARG A N 1
ATOM 624 C CA . ARG A 1 80 ? -11.309 3.086 -6.986 1.00 92.62 80 ARG A CA 1
ATOM 625 C C . ARG A 1 80 ? -12.560 3.694 -7.596 1.00 92.62 80 ARG A C 1
ATOM 627 O O . ARG A 1 80 ? -13.128 3.149 -8.538 1.00 92.62 80 ARG A O 1
ATOM 634 N N . LYS A 1 81 ? -12.917 4.886 -7.119 1.00 90.50 81 LYS A N 1
ATOM 635 C CA . LYS A 1 81 ? -13.955 5.701 -7.754 1.00 90.50 81 LYS A CA 1
ATOM 636 C C . LYS A 1 81 ? -13.541 6.123 -9.170 1.00 90.50 81 LYS A C 1
ATOM 638 O O . LYS A 1 81 ? -14.303 5.927 -10.107 1.00 90.50 81 LYS A O 1
ATOM 643 N N . ASP A 1 82 ? -12.322 6.647 -9.305 1.00 91.25 82 ASP A N 1
ATOM 644 C CA . ASP A 1 82 ? -11.745 7.087 -10.577 1.00 91.25 82 ASP A CA 1
ATOM 645 C C . ASP A 1 82 ? -10.623 6.123 -10.987 1.00 91.25 82 ASP A C 1
ATOM 647 O O . ASP A 1 82 ? -9.522 6.157 -10.426 1.00 91.25 82 ASP A O 1
ATOM 651 N N . LYS A 1 83 ? -10.929 5.225 -11.932 1.00 92.50 83 LYS A N 1
ATOM 652 C CA . LYS A 1 83 ? -10.010 4.169 -12.388 1.00 92.50 83 LYS A CA 1
ATOM 653 C C . LYS A 1 83 ? -8.880 4.739 -13.242 1.00 92.50 83 LYS A C 1
ATOM 655 O O . LYS A 1 83 ? -9.111 5.580 -14.109 1.00 92.50 83 LYS A O 1
ATOM 660 N N . ASN A 1 84 ? -7.662 4.244 -13.042 1.00 91.12 84 ASN A N 1
ATOM 661 C CA . ASN A 1 84 ? -6.498 4.593 -13.853 1.00 91.12 84 ASN A CA 1
ATOM 662 C C . ASN A 1 84 ? -6.189 3.491 -14.888 1.00 91.12 84 ASN A C 1
ATOM 664 O O . ASN A 1 84 ? -5.516 2.522 -14.546 1.00 91.12 84 ASN A O 1
ATOM 668 N N . PRO A 1 85 ? -6.569 3.647 -16.170 1.00 90.69 85 PRO A N 1
ATOM 669 C CA . PRO A 1 85 ? -6.388 2.598 -17.180 1.00 90.69 85 PRO A CA 1
ATOM 670 C C . PRO A 1 85 ? -4.918 2.278 -17.499 1.00 90.69 85 PRO A C 1
ATOM 672 O O . PRO A 1 85 ? -4.636 1.266 -18.131 1.00 90.69 85 PRO A O 1
ATOM 675 N N . ASN A 1 86 ? -3.971 3.117 -17.066 1.00 91.75 86 ASN A N 1
ATOM 676 C CA . ASN A 1 86 ? -2.541 2.900 -17.291 1.00 91.75 86 ASN A CA 1
ATOM 677 C C . ASN A 1 86 ? -1.889 1.993 -16.233 1.00 91.75 86 ASN A C 1
ATOM 679 O O . ASN A 1 86 ? -0.695 1.712 -16.328 1.00 91.75 86 ASN A O 1
ATOM 683 N N . LEU A 1 87 ? -2.628 1.584 -15.196 1.00 89.12 87 LEU A N 1
ATOM 684 C CA . LEU A 1 87 ? -2.134 0.710 -14.134 1.00 89.12 87 LEU A CA 1
ATOM 685 C C . LEU A 1 87 ? -2.991 -0.559 -14.056 1.00 89.12 87 LEU A C 1
ATOM 687 O O . LEU A 1 87 ? -4.213 -0.447 -14.000 1.00 89.12 87 LEU A O 1
ATOM 691 N N . PRO A 1 88 ? -2.383 -1.756 -13.946 1.00 88.19 88 PRO A N 1
ATOM 692 C CA . PRO A 1 88 ? -3.132 -2.995 -13.705 1.00 88.19 88 PRO A CA 1
ATOM 693 C C . PRO A 1 88 ? -3.992 -2.962 -12.428 1.00 88.19 88 PRO A C 1
ATOM 695 O O . PRO A 1 88 ? -5.017 -3.625 -12.349 1.00 88.19 88 PRO A O 1
ATOM 698 N N . THR A 1 89 ? -3.578 -2.162 -11.442 1.00 92.06 89 THR A N 1
ATOM 699 C CA . THR A 1 89 ? -4.220 -1.961 -10.127 1.00 92.06 89 THR A CA 1
ATOM 700 C C . THR A 1 89 ? -4.981 -0.624 -10.038 1.00 92.06 89 THR A C 1
ATOM 702 O O . THR A 1 89 ? -5.166 -0.038 -8.957 1.00 92.06 89 THR A O 1
ATOM 705 N N . GLY A 1 90 ? -5.282 -0.061 -11.209 1.00 83.56 90 GLY A N 1
ATOM 706 C CA . GLY A 1 90 ? -5.797 1.285 -11.410 1.00 83.56 90 GLY A CA 1
ATOM 707 C C . GLY A 1 90 ? -7.273 1.455 -11.134 1.00 83.56 90 GLY A C 1
ATOM 708 O O . GLY A 1 90 ? -8.069 0.520 -11.338 1.00 83.56 90 GLY A O 1
#

Mean predicted aligned error: 2.95 Å

Foldseek 3Di:
DDDDFPDEAQPQAPVQAQPWGKYKAFFADWDDPPQKIWTFGHDPNGTHIDIDGPPDPCVVVVVVDDGGDIDMDIDGDHDDPDDDPVGNND

Radius of gyration: 12.27 Å; Cα contacts (8 Å, |Δi|>4): 171; chains: 1; bounding box: 26×29×32 Å

Sequence (90 aa):
MLLKRTHFCGHLDLSCQGRDVTVNGWIRKMRDFGKFVFVDLWDHTGIAQMVFSLEDRAMSGIRQCVVGDSIGVTGKVVERKDKNPNLPTG

Secondary structure (DSSP, 8-state):
-PPPP-S-GGG--GGGTT-EEEEEEEEEEEEE-SSEEEEEEEETTEEEEEEEETTSTTHHHHTT--TT-EEEEEEE----SS--TTSTT-